Protein AF-A0A1H3IDI2-F1 (afdb_monomer)

Structure (mmCIF, N/CA/C/O backbone):
data_AF-A0A1H3IDI2-F1
#
_entry.id   AF-A0A1H3IDI2-F1
#
loop_
_atom_site.group_PDB
_atom_site.id
_atom_site.type_symbol
_atom_site.label_atom_id
_atom_site.label_alt_id
_atom_site.label_comp_id
_atom_site.label_asym_id
_atom_site.label_entity_id
_atom_site.label_seq_id
_atom_site.pdbx_PDB_ins_code
_atom_site.Cartn_x
_atom_site.Cartn_y
_atom_site.Cartn_z
_atom_site.occupancy
_atom_site.B_iso_or_equiv
_atom_site.auth_seq_id
_atom_site.auth_comp_id
_atom_site.auth_asym_id
_atom_site.auth_atom_id
_atom_site.pdbx_PDB_model_num
ATOM 1 N N . MET A 1 1 ? 17.206 1.478 -27.711 1.00 85.81 1 MET A N 1
ATOM 2 C CA . MET A 1 1 ? 15.978 2.309 -27.745 1.00 85.81 1 MET A CA 1
ATOM 3 C C . MET A 1 1 ? 14.708 1.503 -27.505 1.00 85.81 1 MET A C 1
ATOM 5 O O . MET A 1 1 ? 14.023 1.806 -26.541 1.00 85.81 1 MET A O 1
ATOM 9 N N . ALA A 1 2 ? 14.416 0.456 -28.288 1.00 92.81 2 ALA A N 1
ATOM 10 C CA . ALA A 1 2 ? 13.185 -0.336 -28.126 1.00 92.81 2 ALA A CA 1
ATOM 11 C C . ALA A 1 2 ? 12.971 -0.897 -26.702 1.00 92.81 2 ALA A C 1
ATOM 13 O O . ALA A 1 2 ? 11.904 -0.703 -26.135 1.00 92.81 2 ALA A O 1
ATOM 14 N N . GLY A 1 3 ? 13.992 -1.507 -26.085 1.00 89.44 3 GLY A N 1
ATOM 15 C CA . GLY A 1 3 ? 13.871 -2.064 -24.727 1.00 89.44 3 GLY A CA 1
ATOM 16 C C . GLY A 1 3 ? 13.533 -1.026 -23.649 1.00 89.44 3 GLY A C 1
ATOM 17 O O . GLY A 1 3 ? 12.715 -1.297 -22.778 1.00 89.44 3 GLY A O 1
ATOM 18 N N . VAL A 1 4 ? 14.093 0.184 -23.754 1.00 92.00 4 VAL A N 1
ATOM 19 C CA . VAL A 1 4 ? 13.774 1.304 -22.850 1.00 92.00 4 VAL A CA 1
ATOM 20 C C . VAL A 1 4 ? 12.314 1.714 -23.006 1.00 92.00 4 VAL A C 1
ATOM 22 O O . VAL A 1 4 ? 11.623 1.837 -22.005 1.00 92.00 4 VAL A O 1
ATOM 25 N N . ILE A 1 5 ? 11.837 1.864 -24.247 1.00 95.19 5 ILE A N 1
ATOM 26 C CA . ILE A 1 5 ? 10.448 2.243 -24.545 1.00 95.19 5 ILE A CA 1
ATOM 27 C C . ILE A 1 5 ? 9.472 1.189 -24.021 1.00 95.19 5 ILE A C 1
ATOM 29 O O . ILE A 1 5 ? 8.481 1.538 -23.389 1.00 95.19 5 ILE A O 1
ATOM 33 N N . ILE A 1 6 ? 9.749 -0.095 -24.259 1.00 96.19 6 ILE A N 1
ATOM 34 C CA . ILE A 1 6 ? 8.889 -1.191 -23.797 1.00 96.19 6 ILE A CA 1
ATOM 35 C C . ILE A 1 6 ? 8.828 -1.199 -22.269 1.00 96.19 6 ILE A C 1
ATOM 37 O O . ILE A 1 6 ? 7.738 -1.227 -21.702 1.00 96.19 6 ILE A O 1
ATOM 41 N N . TYR A 1 7 ? 9.983 -1.126 -21.603 1.00 94.25 7 TYR A N 1
ATOM 42 C CA . TYR A 1 7 ? 10.056 -1.153 -20.147 1.00 94.25 7 TYR A CA 1
ATOM 43 C C . TYR A 1 7 ? 9.298 0.016 -19.512 1.00 94.25 7 TYR A C 1
ATOM 45 O O . TYR A 1 7 ? 8.424 -0.200 -18.673 1.00 94.25 7 TYR A O 1
ATOM 53 N N . THR A 1 8 ? 9.588 1.250 -19.934 1.00 94.62 8 THR A N 1
ATOM 54 C CA . THR A 1 8 ? 8.932 2.435 -19.368 1.00 94.62 8 THR A CA 1
ATOM 55 C C . THR A 1 8 ? 7.436 2.432 -19.655 1.00 94.62 8 THR A C 1
ATOM 57 O O . THR A 1 8 ? 6.663 2.752 -18.761 1.00 94.62 8 THR A O 1
ATOM 60 N N . THR A 1 9 ? 7.010 1.985 -20.841 1.00 97.50 9 THR A N 1
ATOM 61 C CA . THR A 1 9 ? 5.584 1.829 -21.172 1.00 97.50 9 THR A CA 1
ATOM 62 C C . THR A 1 9 ? 4.888 0.867 -20.211 1.00 97.50 9 THR A C 1
ATOM 64 O O . THR A 1 9 ? 3.843 1.207 -19.660 1.00 97.50 9 THR A O 1
ATOM 67 N N . ILE A 1 10 ? 5.468 -0.314 -19.968 1.00 97.44 10 ILE A N 1
ATOM 68 C CA . ILE A 1 10 ? 4.898 -1.308 -19.047 1.00 97.44 10 ILE A CA 1
ATOM 69 C C . ILE A 1 10 ? 4.807 -0.732 -17.633 1.00 97.44 10 ILE A C 1
ATOM 71 O O . ILE A 1 10 ? 3.741 -0.787 -17.024 1.00 97.44 10 ILE A O 1
ATOM 75 N N . VAL A 1 11 ? 5.893 -0.142 -17.125 1.00 97.56 11 VAL A N 1
ATOM 76 C CA . VAL A 1 11 ? 5.921 0.445 -15.778 1.00 97.56 11 VAL A CA 1
ATOM 77 C C . VAL A 1 11 ? 4.880 1.557 -15.647 1.00 97.56 11 VAL A C 1
ATOM 79 O O . VAL A 1 11 ? 4.116 1.556 -14.687 1.00 97.56 11 VAL A O 1
ATOM 82 N N . THR A 1 12 ? 4.771 2.454 -16.630 1.00 97.44 12 THR A N 1
ATOM 83 C CA . THR A 1 12 ? 3.751 3.512 -16.641 1.00 97.44 12 THR A CA 1
ATOM 84 C C . THR A 1 12 ? 2.332 2.945 -16.633 1.00 97.44 12 THR A C 1
ATOM 86 O O . THR A 1 12 ? 1.498 3.433 -15.871 1.00 97.44 12 THR A O 1
ATOM 89 N N . LEU A 1 13 ? 2.039 1.917 -17.436 1.00 98.38 13 LEU A N 1
ATOM 90 C CA . LEU A 1 13 ? 0.712 1.291 -17.467 1.00 98.38 13 LEU A CA 1
ATOM 91 C C . LEU A 1 13 ? 0.368 0.615 -16.134 1.00 98.38 13 LEU A C 1
ATOM 93 O O . LEU A 1 13 ? -0.740 0.788 -15.630 1.00 98.38 13 LEU A O 1
ATOM 97 N N . VAL A 1 14 ? 1.317 -0.105 -15.534 1.00 97.62 14 VAL A N 1
ATOM 98 C CA . VAL A 1 14 ? 1.133 -0.746 -14.224 1.00 97.62 14 VAL A CA 1
ATOM 99 C C . VAL A 1 14 ? 0.912 0.303 -13.130 1.00 97.62 14 VAL A C 1
ATOM 101 O O . VAL A 1 14 ? -0.039 0.197 -12.357 1.00 97.62 14 VAL A O 1
ATOM 104 N N . THR A 1 15 ? 1.719 1.366 -13.101 1.00 98.06 15 THR A N 1
ATOM 105 C CA . THR A 1 15 ? 1.522 2.500 -12.187 1.00 98.06 15 THR A CA 1
ATOM 106 C C . THR A 1 15 ? 0.148 3.141 -12.373 1.00 98.06 15 THR A C 1
ATOM 108 O O . THR A 1 15 ? -0.531 3.424 -11.387 1.00 98.06 15 THR A O 1
ATOM 111 N N . LEU A 1 16 ? -0.300 3.336 -13.617 1.00 98.19 16 LEU A N 1
ATOM 112 C CA . LEU A 1 16 ? -1.616 3.904 -13.908 1.00 98.19 16 LEU A CA 1
ATOM 113 C C . LEU A 1 16 ? -2.749 3.034 -13.350 1.00 98.19 16 LEU A C 1
ATOM 115 O O . LEU A 1 16 ? -3.696 3.578 -12.789 1.00 98.19 16 LEU A O 1
ATOM 119 N N . ILE A 1 17 ? -2.641 1.706 -13.430 1.00 97.75 17 ILE A N 1
ATOM 120 C CA . ILE A 1 17 ? -3.624 0.794 -12.826 1.00 97.75 17 ILE A CA 1
ATOM 121 C C . ILE A 1 17 ? -3.731 1.042 -11.315 1.00 97.75 17 ILE A C 1
ATOM 123 O O . ILE A 1 17 ? -4.840 1.195 -10.804 1.00 97.75 17 ILE A O 1
ATOM 127 N N . PHE A 1 18 ? -2.610 1.159 -10.597 1.00 97.31 18 PHE A N 1
ATOM 128 C CA . PHE A 1 18 ? -2.640 1.440 -9.155 1.00 97.31 18 PHE A CA 1
ATOM 129 C C . PHE A 1 18 ? -3.209 2.825 -8.827 1.00 97.31 18 PHE A C 1
ATOM 131 O O . PHE A 1 18 ? -3.970 2.959 -7.867 1.00 97.31 18 PHE A O 1
ATOM 138 N N . LEU A 1 19 ? -2.922 3.844 -9.643 1.00 97.69 19 LEU A N 1
ATOM 139 C CA . LEU A 1 19 ? -3.553 5.160 -9.503 1.00 97.69 19 LEU A CA 1
ATOM 140 C C . LEU A 1 19 ? -5.075 5.074 -9.698 1.00 97.69 19 LEU A C 1
ATOM 142 O O . LEU A 1 19 ? -5.827 5.655 -8.918 1.00 97.69 19 LEU A O 1
ATOM 146 N N . LEU A 1 20 ? -5.546 4.325 -10.697 1.00 97.56 20 LEU A N 1
ATOM 147 C CA . LEU A 1 20 ? -6.976 4.132 -10.944 1.00 97.56 20 LEU A CA 1
ATOM 148 C C . LEU A 1 20 ? -7.656 3.381 -9.794 1.00 97.56 20 LEU A C 1
ATOM 150 O O . LEU A 1 20 ? -8.742 3.779 -9.380 1.00 97.56 20 LEU A O 1
ATOM 154 N N . ILE A 1 21 ? -7.008 2.358 -9.225 1.00 96.44 21 ILE A N 1
ATOM 155 C CA . ILE A 1 21 ? -7.499 1.667 -8.021 1.00 96.44 21 ILE A CA 1
ATOM 156 C C . ILE A 1 21 ? -7.592 2.647 -6.844 1.00 96.44 21 ILE A C 1
ATOM 158 O O . ILE A 1 21 ? -8.597 2.662 -6.129 1.00 96.44 21 ILE A O 1
ATOM 162 N N . GLY A 1 22 ? -6.582 3.502 -6.656 1.00 96.44 22 GLY A N 1
ATOM 163 C CA . GLY A 1 22 ? -6.588 4.528 -5.613 1.00 96.44 22 GLY A CA 1
ATOM 164 C C . GLY A 1 22 ? -7.730 5.532 -5.780 1.00 96.44 22 GLY A C 1
ATOM 165 O O . GLY A 1 22 ? -8.446 5.833 -4.823 1.00 96.44 22 GLY A O 1
ATOM 166 N N . LEU A 1 23 ? -7.963 5.987 -7.012 1.00 97.25 23 LEU A N 1
ATOM 167 C CA . LEU A 1 23 ? -9.047 6.904 -7.350 1.00 97.25 23 LEU A CA 1
ATOM 168 C C . LEU A 1 23 ? -10.428 6.263 -7.163 1.00 97.25 23 LEU A C 1
ATOM 170 O O . LEU A 1 23 ? -11.314 6.887 -6.576 1.00 97.25 23 LEU A O 1
ATOM 174 N N . ALA A 1 24 ? -10.604 5.024 -7.625 1.00 96.25 24 ALA A N 1
ATOM 175 C CA . ALA A 1 24 ? -11.830 4.256 -7.435 1.00 96.25 24 ALA A CA 1
ATOM 176 C C . ALA A 1 24 ? -12.113 4.025 -5.944 1.00 96.25 24 ALA A C 1
ATOM 178 O O . ALA A 1 24 ? -13.250 4.184 -5.508 1.00 96.25 24 ALA A O 1
ATOM 179 N N . SER A 1 25 ? -11.074 3.752 -5.147 1.00 95.50 25 SER A N 1
ATOM 180 C CA . SER A 1 25 ? -11.196 3.623 -3.691 1.00 95.50 25 SER A CA 1
ATOM 181 C C . SER A 1 25 ? -11.739 4.906 -3.065 1.00 95.50 25 SER A C 1
ATOM 183 O O . SER A 1 25 ? -12.676 4.841 -2.281 1.00 95.50 25 SER A O 1
ATOM 185 N N . TYR A 1 26 ? -11.227 6.077 -3.457 1.00 94.88 26 TYR A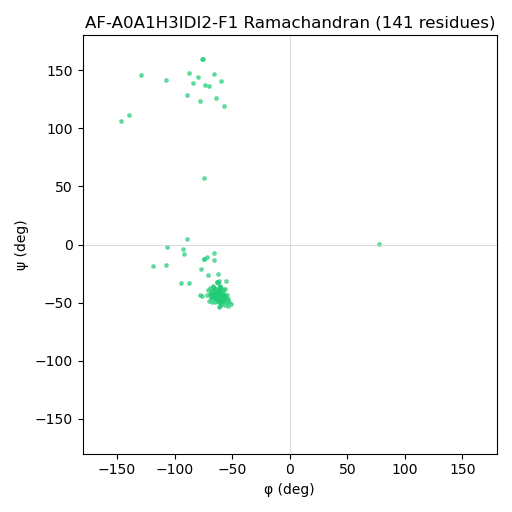 N 1
ATOM 186 C CA . TYR A 1 26 ? -11.701 7.371 -2.950 1.00 94.88 26 TYR A CA 1
ATOM 187 C C . TYR A 1 26 ? -13.182 7.646 -3.239 1.00 94.88 26 TYR A C 1
ATOM 189 O O . TYR A 1 26 ? -13.861 8.262 -2.421 1.00 94.88 26 TYR A O 1
ATOM 197 N N . HIS A 1 27 ? -13.676 7.204 -4.396 1.00 94.19 27 HIS A N 1
ATOM 198 C CA . HIS A 1 27 ? -15.055 7.443 -4.828 1.00 94.19 27 HIS A CA 1
ATOM 199 C C . HIS A 1 27 ? -16.017 6.316 -4.435 1.00 94.19 27 HIS A C 1
ATOM 201 O O . HIS A 1 27 ? -17.218 6.428 -4.678 1.00 94.19 27 HIS A O 1
ATOM 207 N N . SER A 1 28 ? -15.515 5.234 -3.835 1.00 94.44 28 SER A N 1
ATOM 208 C CA . SER A 1 28 ? -16.348 4.103 -3.451 1.00 94.44 28 SER A CA 1
ATOM 209 C C . SER A 1 28 ? -17.271 4.464 -2.289 1.00 94.44 28 SER A C 1
ATOM 211 O O . SER A 1 28 ? -16.859 5.071 -1.297 1.00 94.44 28 SER A O 1
ATOM 213 N N . ILE A 1 29 ? -18.527 4.038 -2.403 1.00 93.00 29 ILE A N 1
ATOM 214 C CA . ILE A 1 29 ? -19.534 4.131 -1.339 1.00 93.00 29 ILE A CA 1
ATOM 215 C C . ILE A 1 29 ? -19.460 2.896 -0.436 1.00 93.00 29 ILE A C 1
ATOM 217 O O . ILE A 1 29 ? -19.722 2.974 0.765 1.00 93.00 29 ILE A O 1
ATOM 221 N N . ASP A 1 30 ? -19.110 1.748 -1.012 1.00 92.88 30 ASP A N 1
ATOM 222 C CA . ASP A 1 30 ? -18.943 0.497 -0.285 1.00 92.88 30 ASP A CA 1
ATOM 223 C C . ASP A 1 30 ? -17.512 0.376 0.255 1.00 92.88 30 ASP A C 1
ATOM 225 O O . ASP A 1 30 ? -16.582 0.899 -0.375 1.00 92.88 30 ASP A O 1
ATOM 229 N N . PRO A 1 31 ? -17.308 -0.275 1.417 1.00 93.25 31 PRO A N 1
ATOM 230 C CA . PRO A 1 31 ? -15.980 -0.502 1.962 1.00 93.25 31 PRO A CA 1
ATOM 231 C C . PRO A 1 31 ? -15.115 -1.253 0.957 1.00 93.25 31 PRO A C 1
ATOM 233 O O . PRO A 1 31 ? -15.428 -2.375 0.560 1.00 93.25 31 PRO A O 1
ATOM 236 N N . VAL A 1 32 ? -14.015 -0.630 0.545 1.00 92.94 32 VAL A N 1
ATOM 237 C CA . VAL A 1 32 ? -13.048 -1.282 -0.335 1.00 92.94 32 VAL A CA 1
ATOM 238 C C . VAL A 1 32 ? -12.209 -2.283 0.447 1.00 92.94 32 VAL A C 1
ATOM 240 O O . VAL A 1 32 ? -12.075 -2.218 1.670 1.00 92.94 32 VAL A O 1
ATOM 243 N N . THR A 1 33 ? -11.619 -3.218 -0.275 1.00 85.38 33 THR A N 1
ATOM 244 C CA . THR A 1 33 ? -10.875 -4.347 0.278 1.00 85.38 33 THR A CA 1
ATOM 245 C C . THR A 1 33 ? -9.523 -4.393 -0.414 1.00 85.38 33 THR A C 1
ATOM 247 O O . THR A 1 33 ? -9.395 -4.067 -1.595 1.00 85.38 33 THR A O 1
ATOM 250 N N . ILE A 1 34 ? -8.503 -4.796 0.336 1.00 82.56 34 ILE A N 1
ATOM 251 C CA . ILE A 1 34 ? -7.275 -5.312 -0.259 1.00 82.56 34 ILE A CA 1
ATOM 252 C C . ILE A 1 34 ? -7.542 -6.791 -0.529 1.00 82.56 34 ILE A C 1
ATOM 254 O O . ILE A 1 34 ? -8.187 -7.453 0.286 1.00 82.56 34 ILE A O 1
ATOM 258 N N . ASN A 1 35 ? -7.103 -7.304 -1.679 1.00 75.75 35 ASN A N 1
ATOM 259 C CA . ASN A 1 35 ? -7.260 -8.714 -2.041 1.00 75.75 35 ASN A CA 1
ATOM 260 C C . ASN A 1 35 ? -6.279 -9.600 -1.240 1.00 75.75 35 ASN A C 1
ATOM 262 O O . ASN A 1 35 ? -5.437 -10.286 -1.809 1.00 75.75 35 ASN A O 1
ATOM 266 N N . SER A 1 36 ? -6.359 -9.530 0.089 1.00 73.06 36 SER A N 1
ATOM 267 C CA . SER A 1 36 ? -5.536 -10.262 1.059 1.00 73.06 36 SER A CA 1
ATOM 268 C C . SER A 1 36 ? -6.139 -11.622 1.437 1.00 73.06 36 SER A C 1
ATOM 270 O O . SER A 1 36 ? -5.629 -12.309 2.318 1.00 73.06 36 SER A O 1
ATOM 272 N N . GLY A 1 37 ? -7.246 -12.016 0.795 1.00 76.62 37 GLY A N 1
ATOM 273 C CA . GLY A 1 37 ? -8.017 -13.212 1.143 1.00 76.62 37 GLY A CA 1
ATOM 274 C C . GLY A 1 37 ? -8.908 -13.050 2.381 1.00 76.62 37 GLY A C 1
ATOM 275 O O . GLY A 1 37 ? -9.598 -13.995 2.756 1.00 76.62 37 GLY A O 1
ATOM 276 N N . GLU A 1 38 ? -8.924 -11.871 3.010 1.00 79.31 38 GLU A N 1
ATOM 277 C CA . GLU A 1 38 ? -9.837 -11.561 4.112 1.00 79.31 38 GLU A CA 1
ATOM 278 C C . GLU A 1 38 ? -11.237 -11.204 3.593 1.00 79.31 38 GLU A C 1
ATOM 280 O O . GLU A 1 38 ? -11.393 -10.539 2.565 1.00 79.31 38 GLU A O 1
ATOM 285 N N . THR A 1 39 ? -12.274 -11.604 4.334 1.00 81.69 39 THR A N 1
ATOM 286 C CA . THR A 1 39 ? -13.641 -11.152 4.057 1.00 81.69 39 THR A CA 1
ATOM 287 C C . THR A 1 39 ? -13.721 -9.638 4.272 1.00 81.69 39 THR A C 1
ATOM 289 O O . THR A 1 39 ? -13.367 -9.170 5.359 1.00 81.69 39 THR A O 1
ATOM 292 N N . PRO A 1 40 ? -14.196 -8.861 3.285 1.00 81.31 40 PRO A N 1
ATOM 293 C CA . PRO A 1 40 ? -14.323 -7.417 3.428 1.00 81.31 40 PRO A CA 1
ATOM 294 C C . PRO A 1 40 ? -15.258 -7.057 4.588 1.00 81.31 40 PRO A C 1
ATOM 296 O O . PRO A 1 40 ? -16.286 -7.723 4.756 1.00 81.31 40 PRO A O 1
ATOM 299 N N . PRO A 1 41 ? -14.944 -6.014 5.375 1.00 90.06 41 PRO A N 1
ATOM 300 C CA . PRO A 1 41 ? -15.832 -5.578 6.439 1.00 90.06 41 PRO A CA 1
ATOM 301 C C . PRO A 1 41 ? -17.138 -5.041 5.858 1.00 90.06 41 PRO A C 1
ATOM 303 O O . PRO A 1 41 ? -17.160 -4.407 4.798 1.00 90.06 41 PRO A O 1
ATOM 306 N N . LYS A 1 42 ? -18.235 -5.251 6.583 1.00 91.94 42 LYS A N 1
ATOM 307 C CA . LYS A 1 42 ? -19.512 -4.614 6.246 1.00 91.94 42 LYS A CA 1
ATOM 308 C C . LYS A 1 42 ? -19.494 -3.138 6.648 1.00 91.94 42 LYS A C 1
ATOM 310 O O . LYS A 1 42 ? -18.714 -2.724 7.506 1.00 91.94 42 LYS A O 1
ATOM 315 N N . LYS A 1 43 ? -20.384 -2.330 6.061 1.00 92.69 43 LYS A N 1
ATOM 316 C CA . LYS A 1 43 ? -20.493 -0.894 6.388 1.00 92.69 43 LYS A CA 1
ATOM 317 C C . LYS A 1 43 ? -20.736 -0.665 7.875 1.00 92.69 43 LYS A C 1
ATOM 319 O O . LYS A 1 43 ? -20.168 0.252 8.450 1.00 92.69 43 LYS A O 1
ATOM 324 N N . GLU A 1 44 ? -21.536 -1.527 8.490 1.00 93.56 44 GLU A N 1
ATOM 325 C CA . GLU A 1 44 ? -21.929 -1.440 9.895 1.00 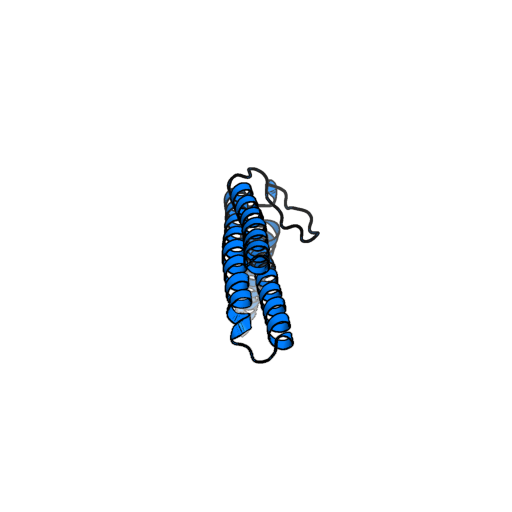93.56 44 GLU A CA 1
ATOM 326 C C . GLU A 1 44 ? -20.803 -1.850 10.851 1.00 93.56 44 GLU A C 1
ATOM 328 O O . GLU A 1 44 ? -20.916 -1.630 12.051 1.00 93.56 44 GLU A O 1
ATOM 333 N N . GLU A 1 45 ? -19.726 -2.457 10.344 1.00 93.31 45 GLU A N 1
ATOM 334 C CA . GLU A 1 45 ? -18.562 -2.883 11.129 1.00 93.31 45 GLU A CA 1
ATOM 335 C C . GLU A 1 45 ? -17.469 -1.803 11.182 1.00 93.31 45 GLU A C 1
ATOM 337 O O . GLU A 1 45 ? -16.495 -1.936 11.934 1.00 93.31 45 GLU A O 1
ATOM 342 N N . LEU A 1 46 ? -17.634 -0.727 10.407 1.00 94.94 46 LEU A N 1
ATOM 343 C CA . LEU A 1 46 ? -16.721 0.406 10.326 1.00 94.94 46 LEU A CA 1
ATOM 344 C C . LEU A 1 46 ? -17.311 1.635 11.017 1.00 94.94 46 LEU A C 1
ATOM 346 O O . LEU A 1 46 ? -18.494 1.932 10.892 1.00 94.94 46 LEU A O 1
ATOM 350 N N . ILE A 1 47 ? -16.458 2.399 11.700 1.00 95.06 47 ILE A N 1
ATOM 351 C CA . ILE A 1 47 ? -16.850 3.714 12.238 1.00 95.06 47 ILE A CA 1
ATOM 352 C C . ILE A 1 47 ? -17.130 4.704 11.109 1.00 95.06 47 ILE A C 1
ATOM 354 O O . ILE A 1 47 ? -18.063 5.497 11.183 1.00 95.06 47 ILE A O 1
ATOM 358 N N . ASP A 1 48 ? -16.267 4.691 10.093 1.00 95.06 48 ASP A N 1
ATOM 359 C CA . ASP A 1 48 ? -16.305 5.632 8.984 1.00 95.06 48 ASP A CA 1
ATOM 360 C C . ASP A 1 48 ? -15.828 4.934 7.707 1.00 95.06 48 ASP A C 1
ATOM 362 O O . ASP A 1 48 ? -14.640 4.649 7.522 1.00 95.06 48 ASP A O 1
ATOM 366 N N . VAL A 1 49 ? -16.785 4.651 6.823 1.00 95.62 49 VAL A N 1
ATOM 367 C CA . VAL A 1 49 ? -16.536 4.029 5.517 1.00 95.62 49 VAL A CA 1
ATOM 368 C C . VAL A 1 49 ? -15.748 4.967 4.602 1.00 95.62 49 VAL A C 1
ATOM 370 O O . VAL A 1 49 ? -14.888 4.510 3.851 1.00 95.62 49 VAL A O 1
ATOM 373 N N . LYS A 1 50 ? -15.985 6.282 4.679 1.00 95.75 50 LYS A N 1
ATOM 374 C CA . LYS A 1 50 ? -15.302 7.265 3.836 1.00 95.75 50 LYS A CA 1
ATOM 375 C C . LYS A 1 50 ? -13.829 7.359 4.208 1.00 95.75 50 LYS A C 1
ATOM 377 O O . LYS A 1 50 ? -12.984 7.308 3.320 1.00 95.75 50 LYS A O 1
ATOM 382 N N . GLU A 1 51 ? -13.505 7.441 5.498 1.00 96.31 51 GLU A N 1
ATOM 383 C CA . GLU A 1 51 ? -12.102 7.453 5.930 1.00 96.31 51 GLU A CA 1
ATOM 384 C C . GLU A 1 51 ? -11.409 6.115 5.645 1.00 96.31 51 GLU A C 1
ATOM 386 O O . GLU A 1 51 ? -10.252 6.109 5.225 1.00 96.31 51 GLU A O 1
ATOM 391 N N . TRP A 1 52 ? -12.109 4.983 5.782 1.00 96.00 52 TRP A N 1
ATOM 392 C CA . TRP A 1 52 ? -11.590 3.674 5.371 1.00 96.00 52 TRP A CA 1
ATOM 393 C C . TRP A 1 52 ? -11.215 3.645 3.881 1.00 96.00 52 TRP A C 1
ATOM 395 O O . TRP A 1 52 ? -10.106 3.240 3.519 1.00 96.00 52 TRP A O 1
ATOM 405 N N . ASN A 1 53 ? -12.114 4.126 3.024 1.00 96.50 53 ASN A N 1
ATOM 406 C CA . ASN A 1 53 ? -11.949 4.168 1.574 1.00 96.50 53 ASN A CA 1
ATOM 407 C C . ASN A 1 53 ? -10.864 5.159 1.137 1.00 96.50 53 ASN A C 1
ATOM 409 O O . ASN A 1 53 ? -9.982 4.820 0.344 1.00 96.50 53 ASN A O 1
ATOM 413 N N . HIS A 1 54 ? -10.857 6.359 1.717 1.00 96.81 54 HIS A N 1
ATOM 414 C CA . HIS A 1 54 ? -9.821 7.359 1.479 1.00 96.81 54 HIS A CA 1
ATOM 415 C C . HIS A 1 54 ? -8.444 6.861 1.934 1.00 96.81 54 HIS A C 1
ATOM 417 O O . HIS A 1 54 ? -7.453 7.084 1.242 1.00 96.81 54 HIS A O 1
ATOM 423 N N . ALA A 1 55 ? -8.352 6.169 3.074 1.00 95.94 55 ALA A N 1
ATOM 424 C CA . ALA A 1 55 ? -7.093 5.609 3.554 1.00 95.94 55 ALA A CA 1
ATOM 425 C C . ALA A 1 55 ? -6.527 4.552 2.598 1.00 95.94 55 ALA A C 1
ATOM 427 O O . ALA A 1 55 ? -5.343 4.625 2.267 1.00 95.94 55 ALA A O 1
ATOM 428 N N . HIS A 1 56 ? -7.358 3.635 2.096 1.00 95.56 56 HIS A N 1
ATOM 429 C CA . HIS A 1 56 ? -6.944 2.685 1.059 1.00 95.56 56 HIS A CA 1
ATOM 430 C C . HIS A 1 56 ? -6.529 3.392 -0.231 1.00 95.56 56 HIS A C 1
ATOM 432 O O . HIS A 1 56 ? -5.490 3.067 -0.801 1.00 95.56 56 HIS A O 1
ATOM 438 N N . GLY A 1 57 ? -7.279 4.414 -0.648 1.00 96.44 57 GLY A N 1
ATOM 439 C CA . GLY A 1 57 ? -6.922 5.229 -1.803 1.00 96.44 57 GLY A CA 1
ATOM 440 C C . GLY A 1 57 ? -5.539 5.874 -1.674 1.00 96.44 57 GLY A C 1
ATOM 441 O O . GLY A 1 57 ? -4.728 5.785 -2.594 1.00 96.44 57 GLY A O 1
ATOM 442 N N . ARG A 1 58 ? -5.218 6.455 -0.506 1.00 96.94 58 ARG A N 1
ATOM 443 C CA . ARG A 1 58 ? -3.884 7.022 -0.226 1.00 96.94 58 ARG A CA 1
ATOM 444 C C . ARG A 1 58 ? -2.790 5.963 -0.280 1.00 96.94 58 ARG A C 1
ATOM 446 O O . ARG A 1 58 ? -1.726 6.241 -0.822 1.00 96.94 58 ARG A O 1
ATOM 453 N N . VAL A 1 59 ? -3.039 4.772 0.267 1.00 96.62 59 VAL A N 1
ATOM 454 C CA . VAL A 1 59 ? -2.074 3.662 0.228 1.00 96.62 59 VAL A CA 1
ATOM 455 C C . VAL A 1 59 ? -1.770 3.264 -1.218 1.00 96.62 59 VAL A C 1
ATOM 457 O O . VAL A 1 59 ? -0.598 3.174 -1.573 1.00 96.62 59 VAL A O 1
ATOM 460 N N . TRP A 1 60 ? -2.790 3.129 -2.070 1.00 96.81 60 TRP A N 1
ATOM 461 C CA . TRP A 1 60 ? -2.602 2.827 -3.491 1.00 96.81 60 TRP A CA 1
ATOM 462 C C . TRP A 1 60 ? -1.869 3.934 -4.252 1.00 96.81 60 TRP A C 1
ATOM 464 O O . TRP A 1 60 ? -0.982 3.631 -5.045 1.00 96.81 60 TRP A O 1
ATOM 474 N N . PHE A 1 61 ? -2.170 5.210 -3.988 1.00 97.50 61 PHE A N 1
ATOM 475 C CA . PHE A 1 61 ? -1.440 6.321 -4.608 1.00 97.50 61 PHE A CA 1
ATOM 476 C C . PHE A 1 61 ? 0.033 6.358 -4.199 1.00 97.50 61 PHE A C 1
ATOM 478 O O . PHE A 1 61 ? 0.898 6.517 -5.059 1.00 97.50 61 PHE A O 1
ATOM 485 N N . ILE A 1 62 ? 0.327 6.186 -2.906 1.00 97.56 62 ILE A N 1
ATOM 486 C CA . ILE A 1 62 ? 1.707 6.133 -2.409 1.00 97.56 62 ILE A CA 1
ATOM 487 C C . ILE A 1 62 ? 2.440 4.962 -3.058 1.00 97.56 62 ILE A C 1
ATOM 489 O O . ILE A 1 62 ? 3.521 5.171 -3.596 1.00 97.56 62 ILE A O 1
ATOM 493 N N . PHE A 1 63 ? 1.830 3.775 -3.074 1.00 97.06 63 PHE A N 1
ATOM 494 C CA . PHE A 1 63 ? 2.413 2.597 -3.707 1.00 97.06 63 PHE A CA 1
ATOM 495 C C . PHE A 1 63 ? 2.676 2.807 -5.201 1.00 97.06 63 PHE A C 1
ATOM 497 O O . PHE A 1 63 ? 3.759 2.500 -5.678 1.00 97.06 63 PHE A O 1
ATOM 504 N N . ALA A 1 64 ? 1.730 3.385 -5.944 1.00 97.88 64 ALA A N 1
ATOM 505 C CA . ALA A 1 64 ? 1.905 3.666 -7.367 1.00 97.88 64 ALA A CA 1
ATOM 506 C C . ALA A 1 64 ? 3.115 4.580 -7.628 1.00 97.88 64 ALA A C 1
ATOM 508 O O . ALA A 1 64 ? 3.904 4.329 -8.541 1.00 97.88 64 ALA A O 1
ATOM 509 N N . ILE A 1 65 ? 3.260 5.628 -6.811 1.00 97.88 65 ILE A N 1
ATOM 510 C CA . ILE A 1 65 ? 4.361 6.588 -6.900 1.00 97.88 65 ILE A CA 1
ATOM 511 C C . ILE A 1 65 ? 5.689 5.916 -6.535 1.00 97.88 65 ILE A C 1
ATOM 513 O O . ILE A 1 65 ? 6.647 6.032 -7.301 1.00 97.88 65 ILE A O 1
ATOM 517 N N . THR A 1 66 ? 5.764 5.200 -5.407 1.00 97.75 66 THR A N 1
ATOM 518 C CA . THR A 1 66 ? 7.000 4.516 -4.993 1.00 97.75 66 THR A CA 1
ATOM 519 C C . THR A 1 66 ? 7.401 3.456 -6.006 1.00 97.75 66 THR A C 1
ATOM 521 O O . THR A 1 66 ? 8.531 3.491 -6.478 1.00 97.75 66 THR A O 1
ATOM 524 N N . PHE A 1 67 ? 6.459 2.621 -6.449 1.00 97.75 67 PHE A N 1
ATOM 525 C CA . PHE A 1 67 ? 6.686 1.576 -7.443 1.00 97.75 67 PHE A CA 1
ATOM 526 C C . PHE A 1 67 ? 7.264 2.140 -8.744 1.00 97.75 67 PHE A C 1
ATOM 528 O O . PHE A 1 67 ? 8.208 1.577 -9.308 1.00 97.75 67 PHE A O 1
ATOM 535 N N . PHE A 1 68 ? 6.721 3.269 -9.217 1.00 97.75 68 PHE A N 1
ATOM 536 C CA . PHE A 1 68 ? 7.197 3.940 -10.423 1.00 97.75 68 PHE A CA 1
ATOM 537 C C . PHE A 1 68 ? 8.654 4.380 -10.271 1.00 97.75 68 PHE A C 1
ATOM 539 O O . PHE A 1 68 ? 9.500 4.011 -11.085 1.00 97.75 68 PHE A O 1
ATOM 546 N N . PHE A 1 69 ? 8.971 5.123 -9.206 1.00 96.44 69 PHE A N 1
ATOM 547 C CA . PHE A 1 69 ? 10.327 5.621 -8.977 1.00 96.44 69 PHE A CA 1
ATOM 548 C C . PHE A 1 69 ? 11.323 4.503 -8.677 1.00 96.44 69 PHE A C 1
ATOM 550 O O . PHE A 1 69 ? 12.407 4.516 -9.253 1.00 96.44 69 PHE A O 1
ATOM 557 N N . THR A 1 70 ? 10.960 3.514 -7.859 1.00 95.94 70 THR A N 1
ATOM 558 C CA . THR A 1 70 ? 11.767 2.312 -7.619 1.00 95.94 70 THR A CA 1
ATOM 559 C C . THR A 1 70 ? 12.099 1.641 -8.951 1.00 95.94 70 THR A C 1
ATOM 561 O O . THR A 1 70 ? 13.267 1.412 -9.254 1.00 95.94 70 THR A O 1
ATOM 564 N N . SER A 1 71 ? 11.106 1.426 -9.815 1.00 95.25 71 SER A N 1
ATOM 565 C CA . SER A 1 71 ? 11.319 0.829 -11.138 1.00 95.25 71 SER A CA 1
ATOM 566 C C . SER A 1 71 ? 12.237 1.675 -12.030 1.00 95.25 71 SER A C 1
ATOM 568 O O . SER A 1 71 ? 13.165 1.139 -12.633 1.00 95.25 71 SER A O 1
ATOM 570 N N . LEU A 1 72 ? 12.066 3.002 -12.072 1.00 93.75 72 LEU A N 1
ATOM 571 C CA . LEU A 1 72 ? 12.953 3.879 -12.848 1.00 93.75 72 LEU A CA 1
ATOM 572 C C . LEU A 1 72 ? 14.393 3.890 -12.316 1.00 93.75 72 LEU A C 1
ATOM 574 O O . LEU A 1 72 ? 15.331 3.776 -13.105 1.00 93.75 72 LEU A O 1
ATOM 578 N N . ILE A 1 73 ? 14.575 4.010 -10.999 1.00 92.19 73 ILE A N 1
ATOM 579 C CA . ILE A 1 73 ? 15.892 4.028 -10.347 1.00 92.19 73 ILE A CA 1
ATOM 580 C C . ILE A 1 73 ? 16.620 2.721 -10.624 1.00 92.19 73 ILE A C 1
ATOM 582 O O . ILE A 1 73 ? 17.781 2.738 -11.027 1.00 92.19 73 ILE A O 1
ATOM 586 N N . PHE A 1 74 ? 15.941 1.587 -10.448 1.00 90.88 74 PHE A N 1
ATOM 587 C CA . PHE A 1 74 ? 16.555 0.298 -10.704 1.00 90.88 74 PHE A CA 1
ATOM 588 C C . PHE A 1 74 ? 16.798 0.078 -12.191 1.00 90.88 74 PHE A C 1
ATOM 590 O O . PHE A 1 74 ? 17.851 -0.436 -12.506 1.00 90.88 74 PHE A O 1
ATOM 597 N N . PHE A 1 75 ? 15.937 0.499 -13.116 1.00 89.62 75 PHE A N 1
ATOM 598 C CA . PHE A 1 75 ? 16.188 0.307 -14.549 1.00 89.62 75 PHE A CA 1
ATOM 599 C C . PHE A 1 75 ? 17.323 1.182 -15.094 1.00 89.62 75 PHE A C 1
ATOM 601 O O . PHE A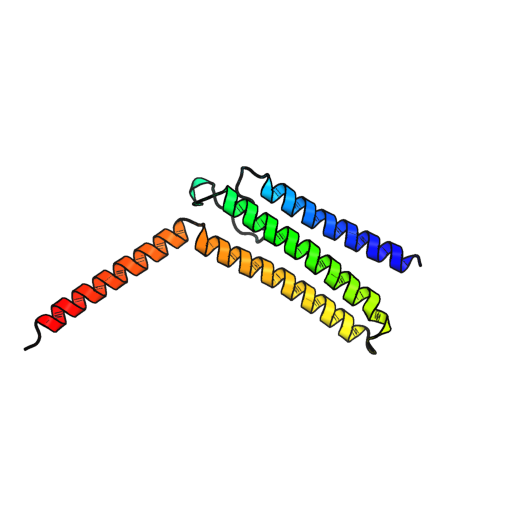 1 75 ? 18.232 0.681 -15.754 1.00 89.62 75 PHE A O 1
ATOM 608 N N . PHE A 1 76 ? 17.313 2.483 -14.796 1.00 87.56 76 PHE A N 1
ATOM 609 C CA . PHE A 1 76 ? 18.368 3.396 -15.249 1.00 87.56 76 PHE A CA 1
ATOM 610 C C . PHE A 1 76 ? 19.654 3.265 -14.427 1.00 87.56 76 PHE A C 1
ATOM 612 O O . PHE A 1 76 ? 20.733 3.574 -14.921 1.00 87.56 76 PHE A O 1
ATOM 619 N N . GLY A 1 77 ? 19.567 2.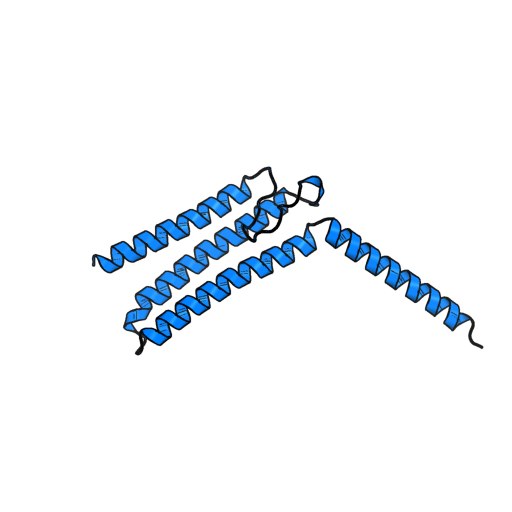733 -13.208 1.00 81.00 77 GLY A N 1
ATOM 620 C CA . GLY A 1 77 ? 20.718 2.369 -12.389 1.00 81.00 77 GLY A CA 1
ATOM 621 C C . GLY A 1 77 ? 21.472 1.131 -12.885 1.00 81.00 77 GLY A C 1
ATOM 622 O O . GLY A 1 77 ? 22.579 0.897 -12.404 1.00 81.00 77 GLY A O 1
ATOM 623 N N . ILE A 1 78 ? 20.934 0.356 -13.852 1.00 68.06 78 ILE A N 1
ATOM 624 C CA . ILE A 1 78 ? 21.587 -0.861 -14.398 1.00 68.06 78 ILE A CA 1
ATOM 625 C C . ILE A 1 78 ? 22.994 -0.583 -14.921 1.00 68.06 78 ILE A C 1
ATOM 627 O O . ILE A 1 78 ? 23.871 -1.430 -14.799 1.00 68.06 78 ILE A O 1
ATOM 631 N N . SER A 1 79 ? 23.258 0.620 -15.427 1.00 64.25 79 SER A N 1
ATOM 632 C CA . SER A 1 79 ? 24.590 0.986 -15.911 1.00 64.25 79 SER A CA 1
ATOM 633 C C . SER A 1 79 ? 25.624 1.244 -14.807 1.00 64.25 79 SER A C 1
ATOM 635 O O . SER A 1 79 ? 26.807 1.346 -15.122 1.00 64.25 79 SER A O 1
ATOM 637 N N . HIS A 1 80 ? 25.214 1.377 -13.540 1.00 66.62 80 HIS A N 1
ATOM 638 C CA . HIS A 1 80 ? 26.098 1.768 -12.433 1.00 66.62 80 HIS A CA 1
ATOM 639 C C . HIS A 1 80 ? 26.443 0.634 -11.460 1.00 66.62 80 HIS A C 1
ATOM 641 O O . HIS A 1 80 ? 27.428 0.749 -10.730 1.00 66.62 80 HIS A O 1
ATOM 647 N N . PHE A 1 81 ? 25.682 -0.463 -11.444 1.00 67.31 81 PHE A N 1
ATOM 648 C CA . PHE A 1 81 ? 25.997 -1.617 -10.603 1.00 67.31 81 PHE A CA 1
ATOM 649 C C . PHE A 1 81 ? 26.911 -2.595 -11.343 1.00 67.31 81 PHE A C 1
ATOM 651 O O . PHE A 1 81 ? 26.607 -3.051 -12.439 1.00 67.31 81 PHE A O 1
ATOM 658 N N . ALA A 1 82 ? 28.020 -2.984 -10.708 1.00 68.94 82 ALA A N 1
ATOM 659 C CA . ALA A 1 82 ? 28.983 -3.928 -11.282 1.00 68.94 82 ALA A CA 1
ATOM 660 C C . ALA A 1 82 ? 28.422 -5.354 -11.474 1.00 68.94 82 ALA A C 1
ATOM 662 O O . ALA A 1 82 ? 29.061 -6.183 -12.118 1.00 68.94 82 ALA A O 1
ATOM 663 N N . ARG A 1 83 ? 27.260 -5.663 -10.876 1.00 84.19 83 ARG A N 1
ATOM 664 C CA . ARG A 1 83 ? 26.652 -6.999 -10.856 1.00 84.19 83 ARG A CA 1
ATOM 665 C C . ARG A 1 83 ? 25.141 -6.921 -11.038 1.00 84.19 83 ARG A C 1
ATOM 667 O O . ARG A 1 83 ? 24.426 -6.478 -10.137 1.00 84.19 83 ARG A O 1
ATOM 674 N N . ILE A 1 84 ? 24.668 -7.405 -12.181 1.00 85.06 84 ILE A N 1
ATOM 675 C CA . ILE A 1 84 ? 23.247 -7.415 -12.537 1.00 85.06 84 ILE A CA 1
ATOM 676 C C . ILE A 1 84 ? 22.413 -8.274 -11.575 1.00 85.06 84 ILE A C 1
ATOM 678 O O . ILE A 1 84 ? 21.277 -7.925 -11.265 1.00 85.06 84 ILE A O 1
ATOM 682 N N . GLU A 1 85 ? 22.973 -9.360 -11.032 1.00 88.75 85 GLU A N 1
ATOM 683 C CA . GLU A 1 85 ? 22.233 -10.271 -10.151 1.00 88.75 85 GLU A CA 1
ATOM 684 C C . GLU A 1 85 ? 21.900 -9.607 -8.814 1.00 88.75 85 GLU A C 1
ATOM 686 O O . GLU A 1 85 ? 20.778 -9.716 -8.319 1.00 88.75 85 GLU A O 1
ATOM 691 N N . LEU A 1 86 ? 22.868 -8.874 -8.249 1.00 87.88 86 LEU A N 1
ATOM 692 C CA . LEU A 1 86 ? 22.676 -8.123 -7.009 1.00 87.88 86 LEU A CA 1
ATOM 693 C C . LEU A 1 86 ? 21.596 -7.055 -7.188 1.00 87.88 86 LEU A C 1
ATOM 695 O O . LEU A 1 86 ? 20.766 -6.852 -6.307 1.00 87.88 86 LEU A O 1
ATOM 699 N N . GLN A 1 87 ? 21.584 -6.392 -8.337 1.00 88.00 87 GLN A N 1
ATOM 700 C CA . GLN A 1 87 ? 20.605 -5.363 -8.628 1.00 88.00 87 GLN A CA 1
ATOM 701 C C . GLN A 1 87 ? 19.187 -5.913 -8.779 1.00 88.00 87 GLN A C 1
ATOM 703 O O . GLN A 1 87 ? 18.258 -5.332 -8.224 1.00 88.00 87 GLN A O 1
ATOM 708 N N . VAL A 1 88 ? 19.012 -7.032 -9.488 1.00 89.81 88 VAL A N 1
ATOM 709 C CA . VAL A 1 88 ? 17.707 -7.702 -9.595 1.00 89.81 88 VAL A CA 1
ATOM 710 C C . VAL A 1 88 ? 17.234 -8.161 -8.216 1.00 89.81 88 VAL A C 1
ATOM 712 O O . VAL A 1 88 ? 16.076 -7.946 -7.867 1.00 89.81 88 VAL A O 1
ATOM 715 N N . PHE A 1 89 ? 18.131 -8.722 -7.396 1.00 92.00 89 PHE A N 1
ATOM 716 C CA . PHE A 1 89 ? 17.816 -9.099 -6.018 1.00 92.00 89 PHE A CA 1
ATOM 717 C C . PHE A 1 89 ? 17.341 -7.900 -5.186 1.00 92.00 89 PHE A C 1
ATOM 719 O O . PHE A 1 89 ? 16.307 -7.980 -4.522 1.00 92.00 89 PHE A O 1
ATOM 726 N N . LEU A 1 90 ? 18.059 -6.775 -5.251 1.00 92.38 90 LEU A N 1
ATOM 727 C CA . LEU A 1 90 ? 17.689 -5.549 -4.548 1.00 92.38 90 LEU A CA 1
ATOM 728 C C . LEU A 1 90 ? 16.368 -4.969 -5.063 1.00 92.38 90 LEU A C 1
ATOM 730 O O . LEU A 1 90 ? 15.545 -4.561 -4.251 1.00 92.38 90 LEU A O 1
ATOM 734 N N . TYR A 1 91 ? 16.121 -4.982 -6.374 1.00 93.38 91 TYR A N 1
ATOM 735 C CA . TYR A 1 91 ? 14.844 -4.538 -6.934 1.00 93.38 91 TYR A CA 1
ATOM 736 C C . TYR A 1 91 ? 13.684 -5.364 -6.372 1.00 93.38 91 TYR A C 1
ATOM 738 O O . TYR A 1 91 ? 12.743 -4.803 -5.815 1.00 93.38 91 TYR A O 1
ATOM 746 N N . CYS A 1 92 ? 13.788 -6.696 -6.420 1.00 95.06 92 CYS A N 1
ATOM 747 C CA . CYS A 1 92 ? 12.788 -7.588 -5.837 1.00 95.06 92 CYS A CA 1
ATOM 748 C C . CYS A 1 92 ? 12.588 -7.312 -4.342 1.00 95.06 92 CYS A C 1
ATOM 750 O O . CYS A 1 92 ? 11.449 -7.205 -3.893 1.00 95.06 92 CYS A O 1
ATOM 752 N N . LEU A 1 93 ? 13.675 -7.149 -3.577 1.00 96.06 93 LEU A N 1
ATOM 753 C CA . LEU A 1 93 ? 13.612 -6.822 -2.153 1.00 96.06 93 LEU A CA 1
ATOM 754 C C . LEU A 1 93 ? 12.833 -5.524 -1.902 1.00 96.06 93 LEU A C 1
ATOM 756 O O . LEU A 1 93 ? 11.968 -5.502 -1.033 1.00 96.06 93 LEU A O 1
ATOM 760 N N . PHE A 1 94 ? 13.093 -4.463 -2.668 1.00 96.44 94 PHE A N 1
ATOM 761 C CA . PHE A 1 94 ? 12.374 -3.194 -2.533 1.00 96.44 94 PHE A CA 1
ATOM 762 C C . PHE A 1 94 ? 10.882 -3.342 -2.845 1.00 96.44 94 PHE A C 1
ATOM 764 O O . PHE A 1 94 ? 10.059 -2.871 -2.064 1.00 96.44 94 PHE A O 1
ATOM 771 N N . ILE A 1 95 ? 10.518 -4.072 -3.903 1.00 96.19 95 ILE A N 1
ATOM 772 C CA . ILE A 1 95 ? 9.109 -4.370 -4.202 1.00 96.19 95 ILE A CA 1
ATOM 773 C C . ILE A 1 95 ? 8.444 -5.143 -3.050 1.00 96.19 95 ILE A C 1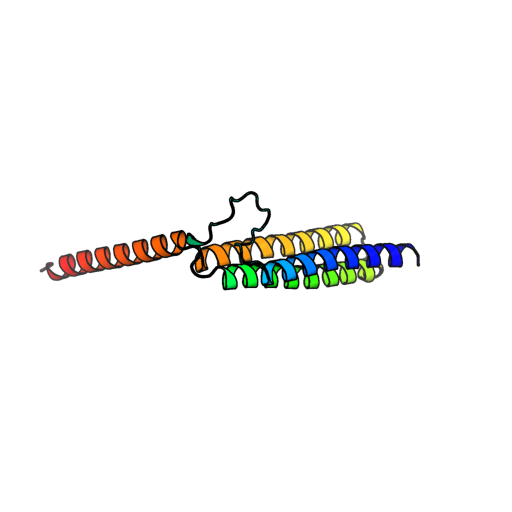
ATOM 775 O O . ILE A 1 95 ? 7.332 -4.806 -2.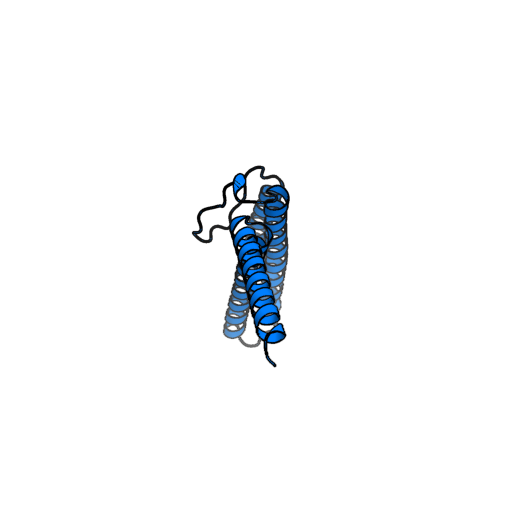645 1.00 96.19 95 ILE A O 1
ATOM 779 N N . PHE A 1 96 ? 9.127 -6.130 -2.462 1.00 96.94 96 PHE A N 1
ATOM 780 C CA . PHE A 1 96 ? 8.616 -6.838 -1.283 1.00 96.94 96 PHE A CA 1
ATOM 781 C C . PHE A 1 96 ? 8.414 -5.908 -0.083 1.00 96.94 96 PHE A C 1
ATOM 783 O O . PHE A 1 96 ? 7.402 -6.025 0.606 1.00 96.94 96 PHE A O 1
ATOM 790 N N . LEU A 1 97 ? 9.339 -4.977 0.167 1.00 97.50 97 LEU A N 1
ATOM 791 C CA . LEU A 1 97 ? 9.203 -3.991 1.242 1.00 97.50 97 LEU A CA 1
ATOM 792 C C . LEU A 1 97 ? 8.012 -3.052 1.009 1.00 97.50 97 LEU A C 1
ATOM 794 O O . LEU A 1 97 ? 7.286 -2.749 1.956 1.00 97.50 97 LEU A O 1
ATOM 798 N N . GLU A 1 98 ? 7.778 -2.629 -0.234 1.00 96.62 98 GLU A N 1
ATOM 799 C CA . GLU A 1 98 ? 6.620 -1.809 -0.599 1.00 96.62 98 GLU A CA 1
ATOM 800 C C . GLU A 1 98 ? 5.295 -2.561 -0.383 1.00 96.62 98 GLU A C 1
ATOM 802 O O . GLU A 1 98 ? 4.363 -2.008 0.203 1.00 96.62 98 GLU A O 1
ATOM 807 N N . ILE A 1 99 ? 5.217 -3.841 -0.760 1.00 94.69 99 ILE A N 1
ATOM 808 C CA . ILE A 1 99 ? 4.034 -4.684 -0.510 1.00 94.69 99 ILE A CA 1
ATOM 809 C C . ILE A 1 99 ? 3.838 -4.914 0.995 1.00 94.69 99 ILE A C 1
ATOM 811 O O . ILE A 1 99 ? 2.735 -4.753 1.517 1.00 94.69 99 ILE A O 1
ATOM 815 N N . MET A 1 100 ? 4.910 -5.228 1.726 1.00 95.56 100 MET A N 1
ATOM 816 C CA . MET A 1 100 ? 4.868 -5.394 3.182 1.00 95.56 100 MET A CA 1
ATOM 817 C C . MET A 1 100 ? 4.364 -4.121 3.877 1.00 95.56 100 MET A C 1
ATOM 819 O O . MET A 1 100 ? 3.600 -4.189 4.841 1.00 95.56 100 MET A O 1
ATOM 823 N N . TRP A 1 101 ? 4.754 -2.945 3.381 1.00 96.62 101 TRP A N 1
ATOM 824 C CA . TRP A 1 101 ? 4.268 -1.670 3.893 1.00 96.62 101 TRP A CA 1
ATOM 825 C C . TRP A 1 101 ? 2.751 -1.501 3.725 1.00 96.62 101 TRP A C 1
ATOM 827 O O . TRP A 1 101 ? 2.099 -1.030 4.661 1.00 96.62 101 TRP A O 1
ATOM 837 N N . ILE A 1 102 ? 2.173 -1.919 2.592 1.00 95.12 102 ILE A N 1
ATOM 838 C CA . ILE A 1 102 ? 0.714 -1.904 2.370 1.00 95.12 102 ILE A CA 1
ATOM 839 C C . ILE A 1 102 ? -0.001 -2.721 3.451 1.00 95.12 102 ILE A C 1
ATOM 841 O O . ILE A 1 102 ? -0.926 -2.212 4.087 1.00 95.12 102 ILE A O 1
ATOM 845 N N . GLU A 1 103 ? 0.462 -3.943 3.716 1.00 93.19 103 GLU A N 1
ATOM 846 C CA . GLU A 1 103 ? -0.132 -4.827 4.730 1.00 93.19 103 GLU A CA 1
ATOM 847 C C . GLU A 1 103 ? -0.058 -4.226 6.140 1.00 93.19 103 GLU A C 1
ATOM 849 O O . GLU A 1 103 ? -1.027 -4.249 6.907 1.00 93.19 103 GLU A O 1
ATOM 854 N N . ILE A 1 104 ? 1.068 -3.590 6.479 1.00 94.88 104 ILE A N 1
ATOM 855 C CA . ILE A 1 104 ? 1.217 -2.868 7.748 1.00 94.88 104 ILE A CA 1
ATOM 856 C C . ILE A 1 104 ? 0.194 -1.728 7.841 1.00 94.88 104 ILE A C 1
ATOM 858 O O . ILE A 1 104 ? -0.444 -1.553 8.885 1.00 94.88 104 ILE A O 1
ATOM 862 N N . GLN A 1 105 ? 0.015 -0.944 6.774 1.00 95.00 105 GLN A N 1
ATOM 863 C CA . GLN A 1 105 ? -0.963 0.148 6.759 1.00 95.00 105 GLN A CA 1
ATOM 864 C C . GLN A 1 105 ? -2.394 -0.367 6.885 1.00 95.00 105 GLN A C 1
ATOM 866 O O . GLN A 1 105 ? -3.170 0.180 7.674 1.00 95.00 105 GLN A O 1
ATOM 871 N N . HIS A 1 106 ? -2.719 -1.461 6.201 1.00 93.62 106 HIS A N 1
ATOM 872 C CA . HIS A 1 106 ? -4.012 -2.118 6.320 1.00 93.62 106 HIS A CA 1
ATOM 873 C C . HIS A 1 106 ? -4.280 -2.581 7.760 1.00 93.62 106 HIS A C 1
ATOM 875 O O . HIS A 1 106 ? -5.307 -2.239 8.351 1.00 93.62 106 HIS A O 1
ATOM 881 N N . GLY A 1 107 ? -3.313 -3.245 8.402 1.00 93.06 107 GLY A N 1
ATOM 882 C CA . GLY A 1 107 ? -3.414 -3.649 9.807 1.00 93.06 107 GLY A CA 1
ATOM 883 C C . GLY A 1 107 ? -3.597 -2.469 10.772 1.00 93.06 107 GLY A C 1
ATOM 884 O O . GLY A 1 107 ? -4.378 -2.547 11.726 1.00 93.06 107 GLY A O 1
ATOM 885 N N . ARG A 1 108 ? -2.924 -1.337 10.520 1.00 93.69 108 ARG A N 1
ATOM 886 C CA . ARG A 1 108 ? -3.109 -0.100 11.304 1.00 93.69 108 ARG A CA 1
ATOM 887 C C . ARG A 1 108 ? -4.502 0.490 11.115 1.00 93.69 108 ARG A C 1
ATOM 889 O O . ARG A 1 108 ? -5.074 0.977 12.090 1.00 93.69 108 ARG A O 1
ATOM 896 N N . LEU A 1 109 ? -5.040 0.450 9.901 1.00 93.69 109 LEU A N 1
ATOM 897 C CA . LEU A 1 109 ? -6.378 0.944 9.596 1.00 93.69 109 LEU A CA 1
ATOM 898 C C . LEU A 1 109 ? -7.454 0.083 10.265 1.00 93.69 109 LEU A C 1
ATOM 900 O O . LEU A 1 109 ? -8.331 0.623 10.936 1.00 93.69 109 LEU A O 1
ATOM 904 N N . LYS A 1 110 ? -7.312 -1.249 10.209 1.00 92.69 110 LYS A N 1
ATOM 905 C CA . LYS A 1 110 ? -8.170 -2.200 10.933 1.00 92.69 110 LYS A CA 1
ATOM 906 C C . LYS A 1 110 ? -8.250 -1.878 12.420 1.00 92.69 110 LYS A C 1
ATOM 908 O O . LYS A 1 110 ? -9.341 -1.771 12.97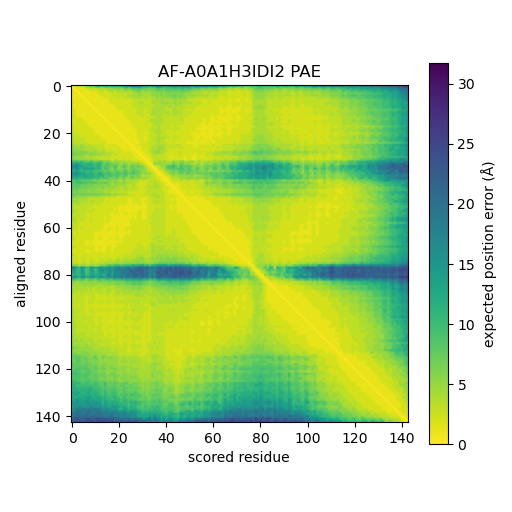3 1.00 92.69 110 LYS A O 1
ATOM 913 N N . LYS A 1 111 ? -7.107 -1.665 13.078 1.00 92.81 111 LYS A N 1
ATOM 914 C CA . LYS A 1 111 ? -7.060 -1.315 14.511 1.00 92.81 111 LYS A CA 1
ATOM 915 C C . LYS A 1 111 ? -7.754 0.012 14.841 1.00 92.81 111 LYS A C 1
ATOM 917 O O . LYS A 1 111 ? -8.153 0.209 15.985 1.00 92.81 111 LYS A O 1
ATOM 922 N N . LYS A 1 112 ? -7.850 0.930 13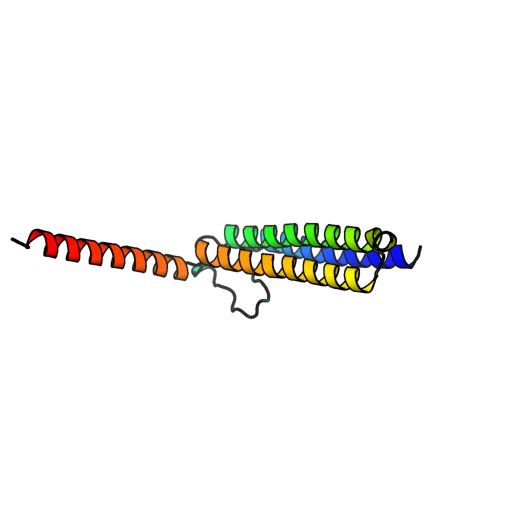.875 1.00 93.44 112 LYS A N 1
ATOM 923 C CA . LYS A 1 112 ? -8.403 2.277 14.065 1.00 93.44 112 LYS A CA 1
ATOM 924 C C . LYS A 1 112 ? -9.882 2.401 13.717 1.00 93.44 112 LYS A C 1
ATOM 926 O O . LYS A 1 112 ? -10.536 3.231 14.331 1.00 93.44 112 LYS A O 1
ATOM 931 N N . LEU A 1 113 ? -10.372 1.652 12.728 1.00 94.62 113 LEU A N 1
ATOM 932 C CA . LEU A 1 113 ? -11.699 1.878 12.143 1.00 94.62 113 LEU A CA 1
ATOM 933 C C . LEU A 1 113 ? -12.669 0.707 12.295 1.00 94.62 113 LEU A C 1
ATOM 935 O O . LEU A 1 113 ? -13.871 0.933 12.177 1.00 94.62 113 LEU A O 1
ATOM 939 N N . LEU A 1 114 ? -12.193 -0.511 12.582 1.00 94.31 114 LEU A N 1
ATOM 940 C CA . LEU A 1 114 ? -13.093 -1.634 12.849 1.00 94.31 114 LEU A CA 1
ATOM 941 C C . LEU A 1 114 ? -13.655 -1.538 14.264 1.00 94.31 114 LEU A C 1
ATOM 943 O O . LEU A 1 114 ? -12.905 -1.547 15.246 1.00 94.31 114 LEU A O 1
ATOM 947 N N . LEU A 1 115 ? -14.984 -1.527 14.359 1.00 93.69 115 LEU A N 1
ATOM 948 C CA . LEU A 1 115 ? -15.704 -1.431 15.625 1.00 93.69 115 LEU A CA 1
ATOM 949 C C . LEU A 1 115 ? -15.338 -2.569 16.573 1.00 93.69 115 LEU A C 1
ATOM 951 O O . LEU A 1 115 ? -15.087 -2.309 17.745 1.00 93.69 115 LEU A O 1
ATOM 955 N N . LYS A 1 116 ? -15.201 -3.800 16.065 1.00 92.44 116 LYS A N 1
ATOM 956 C CA . LYS A 1 116 ? -14.780 -4.964 16.860 1.00 92.44 116 LYS A CA 1
ATOM 957 C C . LYS A 1 116 ? -13.497 -4.688 17.654 1.00 92.44 116 LYS A C 1
ATOM 959 O O . LYS A 1 116 ? -13.489 -4.851 18.871 1.00 92.44 116 LYS A O 1
ATOM 964 N N . ASN A 1 117 ? -12.452 -4.199 16.983 1.00 91.25 117 ASN A N 1
ATOM 965 C CA . ASN A 1 117 ? -11.153 -3.921 17.606 1.00 91.25 117 ASN A CA 1
ATOM 966 C C . ASN A 1 117 ? -11.255 -2.825 18.676 1.00 91.25 117 ASN A C 1
ATOM 968 O O . ASN A 1 117 ? -10.533 -2.828 19.671 1.00 91.25 117 ASN A O 1
ATOM 972 N N . ILE A 1 118 ? -12.158 -1.867 18.480 1.00 91.94 118 ILE A N 1
ATOM 973 C CA . ILE A 1 118 ? -12.376 -0.774 19.426 1.00 91.94 118 ILE A CA 1
ATOM 974 C C . ILE A 1 118 ? -13.166 -1.257 20.629 1.00 91.94 118 ILE A C 1
ATOM 976 O O . ILE A 1 118 ? -12.797 -0.943 21.757 1.00 91.94 118 ILE A O 1
ATOM 980 N N . THR A 1 119 ? -14.222 -2.039 20.411 1.00 92.75 119 THR A N 1
ATOM 981 C CA . THR A 1 119 ? -14.998 -2.658 21.484 1.00 92.75 119 THR A CA 1
ATOM 982 C C . THR A 1 119 ? -14.114 -3.554 22.347 1.00 92.75 119 THR A C 1
ATOM 984 O O . THR A 1 119 ? -14.199 -3.477 23.572 1.00 92.75 119 THR A O 1
ATOM 987 N N . GLU A 1 120 ? -13.231 -4.348 21.738 1.00 93.31 120 GLU A N 1
ATOM 988 C CA . GLU A 1 120 ? -12.234 -5.158 22.447 1.00 93.31 120 GLU A CA 1
ATOM 989 C C . GLU A 1 120 ? -11.292 -4.276 23.279 1.00 93.31 120 GLU A C 1
ATOM 991 O O . GLU A 1 120 ? -11.200 -4.457 24.492 1.00 93.31 120 GLU A O 1
ATOM 996 N N . LYS A 1 121 ? -10.715 -3.227 22.683 1.00 92.75 121 LYS A N 1
ATOM 997 C CA . LYS A 1 121 ? -9.837 -2.279 23.387 1.00 92.75 121 LYS A CA 1
ATOM 998 C C . LYS A 1 121 ? -10.527 -1.537 24.540 1.00 92.75 121 LYS A C 1
ATOM 1000 O O . LYS A 1 121 ? -9.905 -1.239 25.557 1.00 92.75 121 LYS A O 1
ATOM 1005 N N . VAL A 1 122 ? -11.804 -1.181 24.391 1.00 93.62 122 VAL A N 1
ATOM 1006 C CA . VAL A 1 122 ? -12.594 -0.551 25.463 1.00 93.62 122 VAL A CA 1
ATOM 1007 C C . VAL A 1 122 ? -12.861 -1.556 26.580 1.00 93.62 122 VAL A C 1
ATOM 1009 O O . VAL A 1 122 ? -12.715 -1.208 27.750 1.00 93.62 122 VAL A O 1
ATOM 1012 N N . ARG A 1 123 ? -13.208 -2.802 26.237 1.00 94.81 123 ARG A N 1
ATOM 1013 C CA . ARG A 1 123 ? -13.421 -3.882 27.207 1.00 94.81 123 ARG A CA 1
ATOM 1014 C C . ARG A 1 123 ? -12.161 -4.152 28.031 1.00 94.81 123 ARG A C 1
ATOM 1016 O O . ARG A 1 123 ? -12.267 -4.235 29.250 1.00 94.81 123 ARG A O 1
ATOM 1023 N N . GLU A 1 124 ? -10.996 -4.239 27.392 1.00 94.69 124 GLU A N 1
ATOM 1024 C CA . GLU A 1 124 ? -9.699 -4.398 28.066 1.00 94.69 124 GLU A CA 1
ATOM 1025 C C . GLU A 1 124 ? -9.463 -3.277 29.084 1.00 94.69 124 GLU A C 1
ATOM 1027 O O . GLU A 1 124 ? -9.300 -3.552 30.270 1.00 94.69 124 GLU A O 1
ATOM 1032 N N . LYS A 1 125 ? -9.604 -2.013 28.668 1.00 94.31 125 LYS A N 1
ATOM 1033 C CA . LYS A 1 125 ? -9.440 -0.853 29.561 1.00 94.31 125 LYS A CA 1
ATOM 1034 C C . LYS A 1 125 ? -10.425 -0.819 30.729 1.00 94.31 125 LYS A C 1
ATOM 1036 O O . LYS A 1 125 ? -10.094 -0.336 31.810 1.00 94.31 125 LYS A O 1
ATOM 1041 N N . VAL A 1 126 ? -11.668 -1.252 30.517 1.00 96.00 126 VAL A N 1
ATOM 1042 C CA . VAL A 1 126 ? -12.670 -1.335 31.593 1.00 96.00 126 VAL A CA 1
ATOM 1043 C C . VAL A 1 126 ? -12.292 -2.430 32.589 1.00 96.00 126 VAL A C 1
ATOM 1045 O O . VAL A 1 126 ? -12.432 -2.223 33.794 1.00 96.00 126 VAL A O 1
ATOM 1048 N N . ASN A 1 127 ? -11.795 -3.567 32.100 1.00 95.44 127 ASN A N 1
ATOM 1049 C CA . ASN A 1 127 ? -11.332 -4.660 32.946 1.00 95.44 127 ASN A CA 1
ATOM 1050 C C . ASN A 1 127 ? -10.095 -4.258 33.760 1.00 95.44 127 ASN A C 1
ATOM 1052 O O . ASN A 1 127 ? -10.107 -4.466 34.968 1.00 95.44 127 ASN A O 1
ATOM 1056 N N . GLU A 1 128 ? -9.097 -3.614 33.146 1.00 95.50 128 GLU A N 1
ATOM 1057 C CA . GLU A 1 128 ? -7.905 -3.078 33.829 1.00 95.50 128 GLU A CA 1
ATOM 1058 C C . GLU A 1 128 ? -8.297 -2.151 34.987 1.00 95.50 128 GLU A C 1
ATOM 1060 O O . GLU A 1 128 ? -7.964 -2.414 36.139 1.00 95.50 128 GLU A O 1
ATOM 1065 N N . LYS A 1 129 ? -9.144 -1.146 34.725 1.00 95.25 129 LYS A N 1
ATOM 1066 C CA . LYS A 1 129 ? -9.635 -0.225 35.767 1.00 95.25 129 LYS A CA 1
ATOM 1067 C C . LYS A 1 129 ? -10.431 -0.915 36.873 1.00 95.25 129 LYS A C 1
ATOM 1069 O O . LYS A 1 129 ? -10.480 -0.432 38.004 1.00 95.25 129 LYS A O 1
ATOM 1074 N N . LYS A 1 130 ? -11.147 -1.997 36.552 1.00 95.00 130 LYS A N 1
ATOM 1075 C CA . LYS A 1 130 ? -11.892 -2.772 37.552 1.00 95.00 130 LYS A CA 1
ATOM 1076 C C . LYS A 1 130 ? -10.933 -3.539 38.461 1.00 95.00 130 LYS A C 1
ATOM 1078 O O . LYS A 1 130 ? -11.203 -3.605 39.656 1.00 95.00 130 LYS A O 1
ATOM 1083 N N . VAL A 1 131 ? -9.851 -4.088 37.909 1.00 94.75 131 VAL A N 1
ATOM 1084 C CA . VAL A 1 131 ? -8.788 -4.759 38.670 1.00 94.75 131 VAL A CA 1
ATOM 1085 C C . VAL A 1 131 ? -8.076 -3.758 39.580 1.00 94.75 131 VAL A C 1
ATOM 1087 O O . VAL A 1 131 ? -8.059 -3.986 40.785 1.00 94.75 131 VAL A O 1
ATOM 1090 N N . GLU A 1 132 ? -7.647 -2.604 39.057 1.00 94.69 132 GLU A N 1
ATOM 1091 C CA . GLU A 1 132 ? -7.012 -1.531 39.848 1.00 94.69 132 GLU A CA 1
ATOM 1092 C C . GLU A 1 132 ? -7.878 -1.116 41.051 1.00 94.69 132 GLU A C 1
ATOM 1094 O O . GLU A 1 132 ? -7.412 -1.086 42.187 1.00 94.69 132 GLU A O 1
ATOM 1099 N N . LYS A 1 133 ? -9.186 -0.898 40.845 1.00 94.25 133 LYS A N 1
ATOM 1100 C CA . LYS A 1 133 ? -10.117 -0.566 41.941 1.00 94.25 133 LYS A CA 1
ATOM 1101 C C . LYS A 1 133 ? -10.269 -1.674 42.985 1.00 94.25 133 LYS A C 1
ATOM 1103 O O . LYS A 1 133 ? -10.573 -1.387 44.145 1.00 94.25 133 LYS A O 1
ATOM 1108 N N . ILE A 1 134 ? -10.169 -2.941 42.580 1.00 94.06 134 ILE A N 1
ATOM 1109 C CA . ILE A 1 134 ? -10.236 -4.074 43.511 1.00 94.06 134 ILE A CA 1
ATOM 1110 C C . ILE A 1 134 ? -8.953 -4.125 44.343 1.00 94.06 134 ILE A C 1
ATOM 1112 O O . ILE A 1 134 ? -9.050 -4.283 45.560 1.00 94.06 134 ILE A O 1
ATOM 1116 N N . GLU A 1 135 ? -7.793 -3.939 43.715 1.00 93.75 135 GLU A N 1
ATOM 1117 C CA . GLU A 1 135 ? -6.489 -3.895 44.382 1.00 93.75 135 GLU A CA 1
ATOM 1118 C C . GLU A 1 135 ? -6.398 -2.724 45.366 1.00 93.75 135 GLU A C 1
ATOM 1120 O O . GLU A 1 135 ? -6.095 -2.944 46.536 1.00 93.75 135 GLU A O 1
ATOM 1125 N N . GLU A 1 136 ? -6.781 -1.507 44.964 1.00 93.69 136 GLU A N 1
ATOM 1126 C CA . GLU A 1 136 ? -6.837 -0.335 45.855 1.00 93.69 136 GLU A CA 1
ATOM 1127 C C . GLU A 1 136 ? -7.695 -0.604 47.101 1.00 93.69 136 GLU A C 1
ATOM 1129 O O . GLU A 1 136 ? -7.296 -0.293 48.225 1.00 93.69 136 GLU A O 1
ATOM 1134 N N . LYS A 1 137 ? -8.861 -1.239 46.923 1.00 92.75 137 LYS A N 1
ATOM 1135 C CA . LYS A 1 137 ? -9.776 -1.580 48.023 1.00 92.75 137 LYS A CA 1
ATOM 1136 C C . LYS A 1 137 ? -9.244 -2.698 48.926 1.00 92.75 137 LYS A C 1
ATOM 1138 O O . LYS A 1 137 ? -9.677 -2.801 50.075 1.00 92.75 137 LYS A O 1
ATOM 1143 N N . GLN A 1 138 ? -8.384 -3.579 48.417 1.00 90.88 138 GLN A N 1
ATOM 1144 C CA . GLN A 1 138 ? -7.708 -4.599 49.223 1.00 90.88 138 GLN A CA 1
ATOM 1145 C C . GLN A 1 138 ? -6.542 -3.988 50.004 1.00 90.88 138 GLN A C 1
ATOM 1147 O O . GLN A 1 138 ? -6.425 -4.241 51.200 1.00 90.88 138 GLN A O 1
ATOM 1152 N N . ILE A 1 139 ? -5.748 -3.126 49.363 1.00 90.50 139 ILE A N 1
ATOM 1153 C CA . ILE A 1 139 ? -4.621 -2.424 49.986 1.00 90.50 139 ILE A CA 1
ATOM 1154 C C . ILE A 1 139 ? -5.107 -1.497 51.105 1.00 90.50 139 ILE A C 1
ATOM 1156 O O . ILE A 1 139 ? -4.544 -1.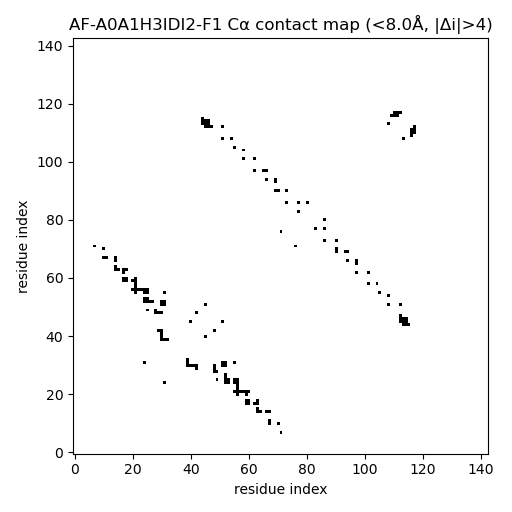511 52.193 1.00 90.50 139 ILE A O 1
ATOM 1160 N N . SER A 1 140 ? -6.208 -0.765 50.901 1.00 87.19 140 SER A N 1
ATOM 1161 C CA . SER A 1 140 ? -6.775 0.136 51.917 1.00 87.19 140 SER A CA 1
ATOM 1162 C C . SER A 1 140 ? -7.319 -0.573 53.168 1.00 87.19 140 SER A C 1
ATOM 1164 O O . SER A 1 140 ? -7.795 0.090 54.086 1.00 87.19 140 SER A O 1
ATOM 1166 N N . LYS A 1 141 ? -7.368 -1.910 53.168 1.00 87.81 141 LYS A N 1
ATOM 1167 C CA . LYS A 1 141 ? -7.827 -2.745 54.288 1.00 87.81 141 LYS A CA 1
ATOM 1168 C C . LYS A 1 141 ? -6.681 -3.467 54.999 1.00 87.81 141 LYS A C 1
ATOM 1170 O O . LYS A 1 141 ? -6.953 -4.198 55.950 1.00 87.81 141 LYS A O 1
ATOM 1175 N N . LEU A 1 142 ? -5.444 -3.314 54.526 1.00 79.75 142 LEU A N 1
ATOM 1176 C CA . LEU A 1 142 ? -4.268 -3.818 55.227 1.00 79.75 142 LEU A CA 1
ATOM 1177 C C . LEU A 1 142 ? -3.997 -2.925 56.456 1.00 79.75 142 LEU A C 1
ATOM 1179 O O . LEU A 1 142 ? -4.170 -1.709 56.349 1.00 79.75 142 LEU A O 1
ATOM 1183 N N . PRO A 1 143 ? -3.660 -3.521 57.615 1.00 75.31 143 PRO A N 1
ATOM 1184 C CA . PRO A 1 143 ? -3.366 -2.795 58.850 1.00 75.31 143 PRO A CA 1
ATOM 1185 C C . PRO A 1 143 ? -2.069 -1.982 58.778 1.00 75.31 143 PRO A C 1
ATOM 1187 O O . PRO A 1 143 ? -1.159 -2.373 58.010 1.00 75.31 143 PRO A O 1
#

pLDDT: mean 92.18, std 6.89, range [64.25, 98.38]

Radius of gyration: 23.28 Å; Cα contacts (8 Å, |Δi|>4): 95; chains: 1; bounding box: 51×21×87 Å

Sequence (143 aa):
MAGVIIYTTIVTLVTLIFLLIGLASYHSIDPVTINSGETPPKKEELIDVKEWNHAHGRVWFIFAITFFFTSLIFFFGISHFARIELQVFLYCLFIFLEIMWIEIQHGRLKKKLLLKNITEKVREKVNEKKVEKIEEKQISKLP

Nearest PDB structures (foldseek):
  5vox-assembly1_U  TM=4.858E-01  e=1.310E+00  Saccharomyces cerevisiae S288C
  2ws3-assembly3_D  TM=4.942E-01  e=2.367E+00  Escherichia coli
  7fdb-assembly1_c  TM=5.605E-01  e=4.814E+00  Saccharomyces cerevisiae S288C
  6lum-assembly1_D  TM=5.896E-01  e=9.791E+00  Mycolicibacterium smegmatis MC2 51
  3j9t-assembly1_Z  TM=4.702E-01  e=5.749E+00  Saccharomyces cerevisiae

Foldseek 3Di:
DVVVVVLLVVLVVVLVVLLVQLVCLQVDPFQDDDPPVDDGDGPVQWPDSNVNSNLLSVLSNVLSVQSSVLSVCLVVCCVVDPDPVVSVVVSVVSNVVSVVVSVVSVVVSCCVIGPVNVVVVVVVVVVVVVVVVVVVVVVVPDD

Solvent-accessible surface area (backbone atoms only — not comparable to full-atom values): 7839 Å² total; per-residue (Å²): 110,69,69,59,52,53,50,53,51,51,48,53,53,56,28,47,52,31,39,50,52,12,53,51,25,53,72,40,87,63,59,68,70,70,95,76,83,62,81,66,67,54,68,89,44,35,78,47,48,62,60,53,12,39,50,52,12,52,52,29,39,51,48,23,52,50,52,44,51,54,52,50,51,55,61,70,41,57,85,74,52,96,44,69,66,61,50,53,52,50,49,53,50,52,53,51,52,54,53,52,47,52,54,52,51,52,55,52,47,45,62,72,36,29,46,67,52,45,54,50,54,50,51,51,55,53,50,52,55,52,48,52,54,50,51,54,60,51,58,76,66,59,133

Mean predicted aligned error: 5.58 Å

Secondary structure (DSSP, 8-state):
-HHHHHHHHHHHHHHHHHHHHHHHHHH-SSPP--SSSPPPPPGGGBS-HHHHHHHHHHHHHHHHHHHHHHHHHHHHGGGT-S-HHHHHHHHHHHHHHHHHHHHHHHHHHHHHHBHHHHHHHHHHHHHHHHHHHHHHHHHTT--

Organism: NCBI:txid1122142